Protein AF-A0A9D9K058-F1 (afdb_monomer_lite)

Secondary structure (DSSP, 8-state):
------S-HHHHHHTTHHHHHHHHHHHHHH-HHHHHHHHHHHHHHHHHHHTT--HHHHHHHHHHHHHHHHHHHHHHHHHHHHHHH-SS--HHHHHHHHHHHHHHHHHHHHHHHHHHHHHHHHHHHHHHHHHHTT-

Radius of gyration: 21.32 Å; chains: 1; bounding box: 76×46×47 Å

Foldseek 3Di:
DDDDPPPPPVNVVVVCVVVVVVLLVCLCPPPPQLVVLVVVLVVLVVLCVVLVFDPVLVVLSVVLSVQLNVLSSVLVVLLVVLCVVPVDDDPVSVVSNVVSVVSSVVSVVVNVVSSCVGPVVVVCVVCVVVVVVVD

Structure (mmCIF, N/CA/C/O backbone):
data_AF-A0A9D9K058-F1
#
_entry.id   AF-A0A9D9K058-F1
#
loop_
_atom_site.group_PDB
_atom_site.id
_atom_site.type_symbol
_atom_site.label_atom_id
_atom_site.label_alt_id
_atom_site.label_comp_id
_atom_site.label_asym_id
_atom_site.label_entity_id
_atom_site.label_seq_id
_atom_site.pdbx_PDB_ins_code
_atom_site.Cartn_x
_atom_site.Cartn_y
_atom_site.Cartn_z
_atom_site.occupancy
_atom_site.B_iso_or_equiv
_atom_site.auth_seq_id
_atom_site.auth_comp_id
_atom_site.auth_asym_id
_atom_site.auth_atom_id
_atom_site.pdbx_PDB_model_num
ATOM 1 N N . MET A 1 1 ? -45.510 -27.003 5.970 1.00 45.94 1 MET A N 1
ATOM 2 C CA . MET A 1 1 ? -45.085 -26.326 4.722 1.00 45.94 1 MET A CA 1
ATOM 3 C C . MET A 1 1 ? -43.560 -26.236 4.695 1.00 45.94 1 MET A C 1
ATOM 5 O O . MET A 1 1 ? -42.989 -25.502 5.490 1.00 45.94 1 MET A O 1
ATOM 9 N N . ARG A 1 2 ? -42.881 -27.039 3.862 1.00 49.72 2 ARG A N 1
ATOM 10 C CA . ARG A 1 2 ? -41.411 -27.042 3.740 1.00 49.72 2 ARG A CA 1
ATOM 11 C C . ARG A 1 2 ? -40.986 -25.900 2.809 1.00 49.72 2 ARG A C 1
ATOM 13 O O . ARG A 1 2 ? -41.190 -25.991 1.604 1.00 49.72 2 ARG A O 1
ATOM 20 N N . ARG A 1 3 ? -40.432 -24.813 3.361 1.00 54.16 3 ARG A N 1
ATOM 21 C CA . ARG A 1 3 ? -39.817 -23.740 2.563 1.00 54.16 3 ARG A CA 1
ATOM 22 C C . ARG A 1 3 ? -38.600 -24.306 1.830 1.00 54.16 3 ARG A C 1
ATOM 24 O O . ARG A 1 3 ? -37.670 -24.806 2.456 1.00 54.16 3 ARG A O 1
ATOM 31 N N . ASN A 1 4 ? -38.645 -24.234 0.506 1.00 45.56 4 ASN A N 1
ATOM 32 C CA . ASN A 1 4 ? -37.606 -24.670 -0.413 1.00 45.56 4 ASN A CA 1
ATOM 33 C C . ASN A 1 4 ? -36.287 -23.908 -0.140 1.00 45.56 4 ASN A C 1
ATOM 35 O O . ASN A 1 4 ? -36.167 -22.731 -0.468 1.00 45.56 4 ASN A O 1
ATOM 39 N N . GLN A 1 5 ? -35.315 -24.559 0.509 1.00 58.94 5 GLN A N 1
ATOM 40 C CA . GLN A 1 5 ? -34.004 -23.999 0.896 1.00 58.94 5 GLN A CA 1
ATOM 41 C C . GLN A 1 5 ? -32.938 -24.108 -0.220 1.00 58.94 5 GLN A C 1
ATOM 43 O O . GLN A 1 5 ? -31.758 -23.869 0.025 1.00 58.94 5 GLN A O 1
ATOM 48 N N . THR A 1 6 ? -33.322 -24.430 -1.459 1.00 53.16 6 THR A N 1
ATOM 49 C CA . THR A 1 6 ? -32.401 -24.630 -2.599 1.00 53.16 6 THR A CA 1
ATOM 50 C C . THR A 1 6 ? -32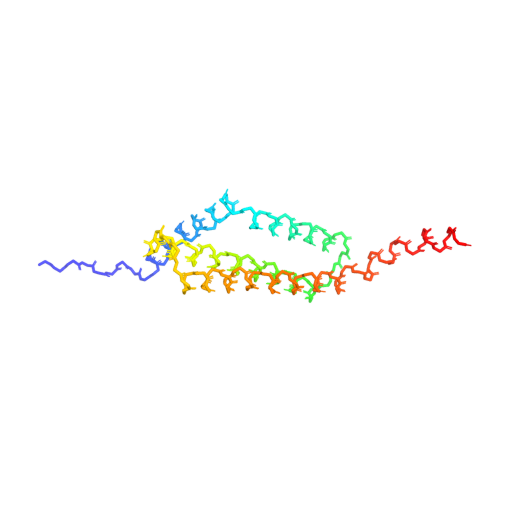.070 -23.348 -3.373 1.00 53.16 6 THR A C 1
ATOM 52 O O . THR A 1 6 ? -31.712 -23.400 -4.545 1.00 53.16 6 THR A O 1
ATOM 55 N N . VAL A 1 7 ? -32.114 -22.169 -2.740 1.00 57.91 7 VAL A N 1
ATOM 56 C CA . VAL A 1 7 ? -31.410 -21.002 -3.304 1.00 57.91 7 VAL A CA 1
ATOM 57 C C . VAL A 1 7 ? -29.919 -21.225 -3.057 1.00 57.91 7 VAL A C 1
ATOM 59 O O . VAL A 1 7 ? -29.398 -20.988 -1.961 1.00 57.91 7 VAL A O 1
ATOM 62 N N . GLY A 1 8 ? -29.294 -21.825 -4.072 1.00 53.44 8 GLY A N 1
ATOM 63 C CA . GLY A 1 8 ? -27.961 -22.405 -4.041 1.00 53.44 8 GLY A CA 1
ATOM 64 C C . GLY A 1 8 ? -26.894 -21.432 -3.557 1.00 53.44 8 GLY A C 1
ATOM 65 O O . GLY A 1 8 ? -26.981 -20.222 -3.751 1.00 53.44 8 GLY A O 1
ATOM 66 N N . TRP A 1 9 ? -25.866 -21.984 -2.925 1.00 60.00 9 TRP A N 1
ATOM 67 C CA . TRP A 1 9 ? -24.699 -21.310 -2.350 1.00 60.00 9 TRP A CA 1
ATOM 68 C C . TRP A 1 9 ? -24.104 -20.185 -3.220 1.00 60.00 9 TRP A C 1
ATOM 70 O O . TRP A 1 9 ? -23.644 -19.172 -2.693 1.00 60.00 9 TRP A O 1
ATOM 80 N N . VAL A 1 10 ? -24.212 -20.311 -4.545 1.00 62.47 10 VAL A N 1
ATOM 81 C CA . VAL A 1 10 ? -23.835 -19.296 -5.542 1.00 62.47 10 VAL A CA 1
ATOM 82 C C . VAL A 1 10 ? -24.602 -17.978 -5.354 1.00 62.47 10 VAL A C 1
ATOM 84 O O . VAL A 1 10 ? -24.001 -16.910 -5.322 1.00 62.47 10 VAL A O 1
ATOM 87 N N . HIS A 1 11 ? -25.917 -18.031 -5.134 1.00 59.12 11 HIS A N 1
ATOM 88 C CA . HIS A 1 11 ? -26.773 -16.848 -4.991 1.00 59.12 11 HIS A CA 1
ATOM 89 C C . HIS A 1 11 ? -26.496 -16.069 -3.690 1.00 59.12 11 HIS A C 1
ATOM 91 O O . HIS A 1 11 ? -26.687 -14.855 -3.636 1.00 59.12 11 HIS A O 1
ATOM 97 N N . ARG A 1 12 ? -26.007 -16.750 -2.640 1.00 60.81 12 ARG A N 1
ATOM 98 C CA . ARG A 1 12 ? -25.559 -16.112 -1.386 1.00 60.81 12 ARG A CA 1
ATOM 99 C C . ARG A 1 12 ? -24.168 -15.488 -1.512 1.00 60.81 12 ARG A C 1
ATOM 101 O O . ARG A 1 12 ? -23.969 -14.398 -0.990 1.00 60.81 12 ARG A O 1
ATOM 108 N N . ARG A 1 13 ? -23.234 -16.121 -2.235 1.00 62.38 13 ARG A N 1
ATOM 109 C CA . ARG A 1 13 ? -21.897 -15.553 -2.500 1.00 62.38 13 ARG A CA 1
ATOM 110 C C . ARG A 1 13 ? -21.940 -14.355 -3.441 1.00 62.38 13 ARG A C 1
ATOM 112 O O . ARG A 1 13 ? -21.244 -13.380 -3.204 1.00 62.38 13 ARG A O 1
ATOM 119 N N . LEU A 1 14 ? -22.809 -14.360 -4.450 1.00 68.00 14 LEU A N 1
ATOM 120 C CA . LEU A 1 14 ? -22.976 -13.194 -5.324 1.00 68.00 14 LEU A CA 1
ATOM 121 C C . LEU A 1 14 ? -23.541 -11.972 -4.577 1.00 68.00 14 LEU A C 1
ATOM 123 O O . LEU A 1 14 ? -23.201 -10.840 -4.905 1.00 68.00 14 LEU A O 1
ATOM 127 N N . ARG A 1 15 ? -24.319 -12.185 -3.505 1.00 67.69 15 ARG A N 1
ATOM 128 C CA . ARG A 1 15 ? -24.810 -11.103 -2.636 1.00 67.69 15 ARG A CA 1
ATOM 129 C C . ARG A 1 15 ? -23.755 -10.510 -1.700 1.00 67.69 15 ARG A C 1
ATOM 131 O O . ARG A 1 15 ? -24.016 -9.443 -1.160 1.00 67.69 15 ARG A O 1
ATOM 138 N N . SER A 1 16 ? -22.587 -11.136 -1.505 1.00 71.75 16 SER A N 1
ATOM 139 C CA . SER A 1 16 ? -21.527 -10.550 -0.666 1.00 71.75 16 SER A CA 1
ATOM 140 C C . SER A 1 16 ? -20.650 -9.531 -1.397 1.00 71.75 16 SER A C 1
ATOM 142 O O . SER A 1 16 ? -20.056 -8.672 -0.752 1.00 71.75 16 SER A O 1
ATOM 144 N N . PHE A 1 17 ? -20.599 -9.579 -2.732 1.00 80.38 17 PHE A N 1
ATOM 145 C CA . PHE A 1 17 ? -19.793 -8.651 -3.533 1.00 80.38 17 PHE A CA 1
ATOM 146 C C . PHE A 1 17 ? -20.202 -7.181 -3.366 1.00 80.38 17 PHE A C 1
ATOM 148 O O . PHE A 1 17 ? -19.312 -6.366 -3.135 1.00 80.38 17 PHE A O 1
ATOM 155 N N . PRO A 1 18 ? -21.499 -6.810 -3.393 1.00 83.69 18 PRO A N 1
ATOM 156 C CA . PRO A 1 18 ? -21.906 -5.430 -3.136 1.00 83.69 18 PRO A CA 1
ATOM 157 C C . PRO A 1 18 ? -21.422 -4.897 -1.781 1.00 83.69 18 PRO A C 1
ATOM 159 O O . PRO A 1 18 ? -20.989 -3.752 -1.702 1.00 83.69 18 PRO A O 1
ATOM 162 N N . PHE A 1 19 ? -21.431 -5.728 -0.731 1.00 83.19 19 PHE A N 1
ATOM 163 C CA . PHE A 1 19 ? -20.924 -5.333 0.588 1.00 83.19 19 PHE A CA 1
ATOM 164 C C . PHE A 1 19 ? -19.403 -5.146 0.585 1.00 83.19 19 PHE A C 1
ATOM 166 O O . PHE A 1 19 ? -18.911 -4.168 1.140 1.00 83.19 19 PHE A O 1
ATOM 173 N N . ALA A 1 20 ? -18.659 -6.031 -0.084 1.00 83.69 20 ALA A N 1
ATOM 174 C CA . ALA A 1 20 ? -17.211 -5.885 -0.233 1.00 83.69 20 ALA A CA 1
ATOM 175 C C . ALA A 1 20 ? -16.841 -4.604 -1.004 1.00 83.69 20 ALA A C 1
ATOM 177 O O . ALA A 1 20 ? -15.981 -3.845 -0.562 1.00 83.69 20 ALA A O 1
ATOM 178 N N . PHE A 1 21 ? -17.536 -4.306 -2.109 1.00 87.12 21 PHE A N 1
ATOM 179 C CA . PHE A 1 21 ? -17.327 -3.068 -2.865 1.00 87.12 21 PHE A CA 1
ATOM 180 C C . PHE A 1 21 ? -17.713 -1.819 -2.071 1.00 87.12 21 PHE A C 1
ATOM 182 O O . PHE A 1 21 ? -17.019 -0.809 -2.160 1.00 87.12 21 PHE A O 1
ATOM 189 N N . ALA A 1 22 ? -18.779 -1.879 -1.269 1.00 89.81 22 ALA A N 1
ATOM 190 C CA . ALA A 1 22 ? -19.126 -0.794 -0.358 1.00 89.81 22 ALA A CA 1
ATOM 191 C C . ALA A 1 22 ? -18.023 -0.560 0.689 1.00 89.81 22 ALA A C 1
ATOM 193 O O . ALA A 1 22 ? -17.689 0.591 0.955 1.00 89.81 22 ALA A O 1
ATOM 194 N N . GLY A 1 23 ? -17.414 -1.626 1.223 1.00 89.44 23 GLY A N 1
ATOM 195 C CA . GLY A 1 23 ? -16.274 -1.543 2.142 1.00 89.44 23 GLY A CA 1
ATOM 196 C C . GLY A 1 23 ? -15.042 -0.891 1.509 1.00 89.44 23 GLY A C 1
ATOM 197 O O . GLY A 1 23 ? -14.481 0.038 2.082 1.00 89.44 23 GLY A O 1
ATOM 198 N N . ILE A 1 24 ? -14.674 -1.296 0.288 1.00 90.56 24 ILE A N 1
ATOM 199 C CA . ILE A 1 24 ? -13.589 -0.650 -0.474 1.00 90.56 24 ILE A CA 1
ATOM 200 C C . ILE A 1 24 ? -13.931 0.823 -0.742 1.00 90.56 24 ILE A C 1
ATOM 202 O O . ILE A 1 24 ? -13.103 1.706 -0.546 1.00 90.56 24 ILE A O 1
ATOM 206 N N . GLY A 1 25 ? -15.168 1.109 -1.151 1.00 89.62 25 GLY A N 1
ATOM 207 C CA . GLY A 1 25 ? -15.628 2.474 -1.390 1.00 89.62 25 GLY A CA 1
ATOM 208 C C . GLY A 1 25 ? -15.610 3.345 -0.132 1.00 89.62 25 GLY A C 1
ATOM 209 O O . GLY A 1 25 ? -15.323 4.533 -0.233 1.00 89.62 25 GLY A O 1
ATOM 210 N N . HIS A 1 26 ? -15.896 2.773 1.041 1.00 91.75 26 HIS A N 1
ATOM 211 C CA . HIS A 1 26 ? -15.748 3.455 2.323 1.00 91.75 26 HIS A CA 1
ATOM 212 C C . HIS A 1 26 ? -14.276 3.780 2.581 1.00 91.75 26 HIS A C 1
ATOM 214 O O . HIS A 1 26 ? -13.952 4.955 2.712 1.00 91.75 26 HIS A O 1
ATOM 220 N N . LEU A 1 27 ? -13.398 2.771 2.533 1.00 92.19 27 LEU A N 1
ATOM 221 C CA . LEU A 1 27 ? -11.953 2.913 2.738 1.00 92.19 27 LEU A CA 1
ATOM 222 C C . LEU A 1 27 ? -11.364 4.056 1.898 1.00 92.19 27 LEU A C 1
ATOM 224 O O . LEU A 1 27 ? -10.732 4.963 2.426 1.00 92.19 27 LEU A O 1
ATOM 228 N N . LEU A 1 28 ? -11.647 4.062 0.593 1.00 91.50 28 LEU A N 1
ATOM 229 C CA . LEU A 1 28 ? -11.100 5.051 -0.341 1.00 91.50 28 LEU A CA 1
ATOM 230 C C . LEU A 1 28 ? -11.671 6.466 -0.165 1.00 91.50 28 LEU A C 1
ATOM 232 O O . LEU A 1 28 ? -11.056 7.435 -0.607 1.00 91.50 28 LEU A O 1
ATOM 236 N N . ARG A 1 29 ? -12.853 6.616 0.437 1.00 92.31 29 ARG A N 1
ATOM 237 C CA . ARG A 1 29 ? -13.494 7.928 0.630 1.00 92.31 29 ARG A CA 1
ATOM 238 C C . ARG A 1 29 ? -13.188 8.544 1.986 1.00 92.31 29 ARG A C 1
ATOM 240 O O . ARG A 1 29 ? -13.170 9.766 2.077 1.00 92.31 29 ARG A O 1
ATOM 247 N N . THR A 1 30 ? -12.999 7.725 3.017 1.00 89.88 30 THR A N 1
ATOM 248 C CA . THR A 1 30 ? -12.862 8.201 4.399 1.00 89.88 30 THR A CA 1
ATOM 249 C C . THR A 1 30 ? -11.424 8.212 4.893 1.00 89.88 30 THR A C 1
ATOM 251 O O . THR A 1 30 ? -11.101 9.044 5.735 1.00 89.88 30 THR A O 1
ATOM 254 N N . GLN A 1 31 ? -10.553 7.352 4.356 1.00 94.06 31 GLN A N 1
ATOM 255 C CA . GLN A 1 31 ? -9.185 7.208 4.847 1.00 94.06 31 GLN A CA 1
ATOM 256 C C . GLN A 1 31 ? -8.182 7.911 3.934 1.00 94.06 31 GLN A C 1
ATOM 258 O O . GLN A 1 31 ? -7.959 7.513 2.789 1.00 94.06 31 GLN A O 1
ATOM 263 N N . GLY A 1 32 ? -7.550 8.964 4.458 1.00 92.94 32 GLY A N 1
ATOM 264 C CA . GLY A 1 32 ? -6.545 9.741 3.727 1.00 92.94 32 GLY A CA 1
ATOM 265 C C . GLY A 1 32 ? -5.307 8.916 3.361 1.00 92.94 32 GLY A C 1
ATOM 266 O O . GLY A 1 32 ? -4.800 9.026 2.245 1.00 92.94 32 GLY A O 1
ATOM 267 N N . ASN A 1 33 ? -4.864 8.024 4.251 1.00 92.50 33 ASN A N 1
ATOM 268 C CA . ASN A 1 33 ? -3.742 7.123 3.978 1.00 92.50 33 ASN A CA 1
ATOM 269 C C . ASN A 1 33 ? -4.062 6.175 2.811 1.00 92.50 33 ASN A C 1
ATOM 271 O O . ASN A 1 33 ? -3.262 6.063 1.882 1.00 92.50 33 ASN A O 1
ATOM 275 N N . ALA A 1 34 ? -5.263 5.584 2.773 1.00 93.69 34 ALA A N 1
ATOM 276 C CA . ALA A 1 34 ? -5.720 4.787 1.632 1.00 93.69 34 ALA A CA 1
ATOM 277 C C . ALA A 1 34 ? -5.690 5.568 0.305 1.00 93.69 34 ALA A C 1
ATOM 279 O O . ALA A 1 34 ? -5.247 5.037 -0.715 1.00 93.69 34 ALA A O 1
ATOM 280 N N . GLN A 1 35 ? -6.112 6.837 0.308 1.00 96.50 35 GLN A N 1
ATOM 281 C CA . GLN A 1 35 ? -6.061 7.701 -0.879 1.00 96.50 35 GLN A CA 1
ATOM 282 C C . GLN A 1 35 ? -4.623 7.938 -1.353 1.00 96.50 35 GLN A C 1
ATOM 284 O O . GLN A 1 35 ? -4.345 7.825 -2.548 1.00 96.50 35 GLN A O 1
ATOM 289 N N . ILE A 1 36 ? -3.698 8.207 -0.425 1.00 96.38 36 ILE A N 1
ATOM 290 C CA . ILE A 1 36 ? -2.269 8.362 -0.727 1.00 96.38 36 ILE A CA 1
ATOM 291 C C . ILE A 1 36 ? -1.701 7.061 -1.303 1.00 96.38 36 ILE A C 1
ATOM 293 O O . ILE A 1 36 ? -1.028 7.091 -2.332 1.00 96.38 36 ILE A O 1
ATOM 297 N N . HIS A 1 37 ? -2.000 5.912 -0.695 1.00 95.75 37 HIS A N 1
ATOM 298 C CA . HIS A 1 37 ? -1.532 4.613 -1.176 1.00 95.75 37 HIS A CA 1
ATOM 299 C C . HIS A 1 37 ? -2.038 4.295 -2.588 1.00 95.75 37 HIS A C 1
ATOM 301 O O . HIS A 1 37 ? -1.256 3.838 -3.423 1.00 95.75 37 HIS A O 1
ATOM 307 N N . VAL A 1 38 ? -3.303 4.597 -2.900 1.00 96.69 38 VAL A N 1
ATOM 308 C CA . VAL A 1 38 ? -3.836 4.463 -4.266 1.00 96.69 38 VAL A CA 1
ATOM 309 C C . VAL A 1 38 ? -3.163 5.431 -5.235 1.00 96.69 38 VAL A C 1
ATOM 311 O O . VAL A 1 38 ? -2.823 5.026 -6.348 1.00 96.69 38 VAL A O 1
ATOM 314 N N . ALA A 1 39 ? -2.940 6.686 -4.841 1.00 97.50 39 ALA A N 1
ATOM 315 C CA . ALA A 1 39 ? -2.282 7.671 -5.694 1.00 97.50 39 ALA A CA 1
ATOM 316 C C . ALA A 1 39 ? -0.844 7.244 -6.036 1.00 97.50 39 ALA A C 1
ATOM 318 O O . ALA A 1 39 ? -0.483 7.169 -7.210 1.00 97.50 39 ALA A O 1
ATOM 319 N N . VAL A 1 40 ? -0.049 6.873 -5.029 1.00 96.88 40 VAL A N 1
ATOM 320 C CA . VAL A 1 40 ? 1.332 6.396 -5.212 1.00 96.88 40 VAL A CA 1
ATOM 321 C C . VAL A 1 40 ? 1.367 5.088 -6.005 1.00 96.88 40 VAL A C 1
ATOM 323 O O . VAL A 1 40 ? 2.172 4.954 -6.925 1.00 96.88 40 VAL A O 1
ATOM 326 N N . GLY A 1 41 ? 0.467 4.142 -5.717 1.00 97.38 41 GLY A N 1
ATOM 327 C CA . GLY A 1 41 ? 0.342 2.903 -6.487 1.00 97.38 41 GLY A CA 1
ATOM 328 C C . GLY A 1 41 ? -0.000 3.156 -7.958 1.00 97.38 41 GLY A C 1
ATOM 329 O O . GLY A 1 41 ? 0.571 2.524 -8.843 1.00 97.38 41 GLY A O 1
ATOM 330 N N . SER A 1 42 ? -0.865 4.133 -8.237 1.00 97.94 42 SER A N 1
ATOM 331 C CA . SER A 1 42 ? -1.211 4.537 -9.607 1.00 97.94 42 SER A CA 1
ATOM 332 C C . SER A 1 42 ? -0.009 5.133 -10.339 1.00 97.94 42 SER A C 1
ATOM 334 O O . SER A 1 42 ? 0.239 4.783 -11.492 1.00 97.94 42 SER A O 1
ATOM 336 N N . VAL A 1 43 ? 0.785 5.972 -9.664 1.00 97.88 43 VAL A N 1
ATOM 337 C CA . VAL A 1 43 ? 2.049 6.490 -10.211 1.00 97.88 43 VAL A CA 1
ATOM 338 C C . VAL A 1 43 ? 3.016 5.345 -10.521 1.00 97.88 43 VAL A C 1
ATOM 340 O O . VAL A 1 43 ? 3.574 5.308 -11.615 1.00 97.88 43 VAL A O 1
ATOM 343 N N . ALA A 1 44 ? 3.172 4.373 -9.617 1.00 97.75 44 ALA A N 1
ATOM 344 C CA . ALA A 1 44 ? 4.021 3.204 -9.849 1.00 97.75 44 ALA A CA 1
ATOM 345 C C . ALA A 1 44 ? 3.558 2.379 -11.063 1.00 97.75 44 ALA A C 1
ATOM 347 O O . ALA A 1 44 ? 4.384 1.958 -11.867 1.00 97.75 44 ALA A O 1
ATOM 348 N N . ILE A 1 45 ? 2.249 2.196 -11.253 1.00 98.25 45 ILE A N 1
ATOM 349 C CA . ILE A 1 45 ? 1.697 1.515 -12.435 1.00 98.25 45 ILE A CA 1
ATOM 350 C C . ILE A 1 45 ? 2.016 2.296 -13.717 1.00 98.25 45 ILE A C 1
ATOM 352 O O . ILE A 1 45 ? 2.466 1.705 -14.697 1.00 98.25 45 ILE A O 1
ATOM 356 N N . ILE A 1 46 ? 1.828 3.620 -13.719 1.00 98.12 46 ILE A N 1
ATOM 357 C CA . ILE A 1 46 ? 2.150 4.468 -14.878 1.00 98.12 46 ILE A CA 1
ATOM 358 C C . ILE A 1 46 ? 3.637 4.352 -15.225 1.00 98.12 46 ILE A C 1
ATOM 360 O O . ILE A 1 46 ? 3.976 4.104 -16.381 1.00 98.12 46 ILE A O 1
ATOM 364 N N . LEU A 1 47 ? 4.523 4.458 -14.231 1.00 97.12 47 LEU A N 1
ATOM 365 C CA . LEU A 1 47 ? 5.961 4.260 -14.424 1.00 97.12 47 LEU A CA 1
ATOM 366 C C . LEU A 1 47 ? 6.265 2.853 -14.950 1.00 97.12 47 LEU A C 1
ATOM 368 O O . LEU A 1 47 ? 7.102 2.710 -15.835 1.00 97.12 47 LEU A O 1
ATOM 372 N N . GLY A 1 48 ? 5.550 1.832 -14.472 1.00 97.31 48 GLY A N 1
ATOM 373 C CA . GLY A 1 48 ? 5.653 0.457 -14.957 1.00 97.31 48 GLY A CA 1
ATOM 374 C C . GLY A 1 48 ? 5.434 0.335 -16.468 1.00 97.31 48 GLY A C 1
ATOM 375 O O . GLY A 1 48 ? 6.197 -0.337 -17.164 1.00 97.31 48 GLY A O 1
ATOM 376 N N . PHE A 1 49 ? 4.430 1.038 -16.994 1.00 97.75 49 PHE A N 1
ATOM 377 C CA . PHE A 1 49 ? 4.180 1.093 -18.434 1.00 97.75 49 PHE A CA 1
ATOM 378 C C . PHE A 1 49 ? 5.231 1.920 -19.181 1.00 97.75 49 PHE A C 1
ATOM 380 O O . PHE A 1 49 ? 5.738 1.460 -20.202 1.00 97.75 49 PHE A O 1
ATOM 387 N N . LEU A 1 50 ? 5.592 3.105 -18.673 1.00 96.75 50 LEU A N 1
ATOM 388 C CA . LEU A 1 50 ? 6.578 3.990 -19.315 1.00 96.75 50 LEU A CA 1
ATOM 389 C C . LEU A 1 50 ? 7.954 3.331 -19.458 1.00 96.75 50 LEU A C 1
ATOM 391 O O . LEU A 1 50 ? 8.649 3.541 -20.448 1.00 96.75 50 LEU A O 1
ATOM 395 N N . PHE A 1 51 ? 8.330 2.521 -18.475 1.00 96.44 51 PHE A N 1
ATOM 396 C CA . PHE A 1 51 ? 9.608 1.827 -18.427 1.00 96.44 51 PHE A CA 1
ATOM 397 C C . PHE A 1 51 ? 9.593 0.413 -19.008 1.00 96.44 51 PHE A C 1
ATOM 399 O O . PHE A 1 51 ? 10.634 -0.245 -19.002 1.00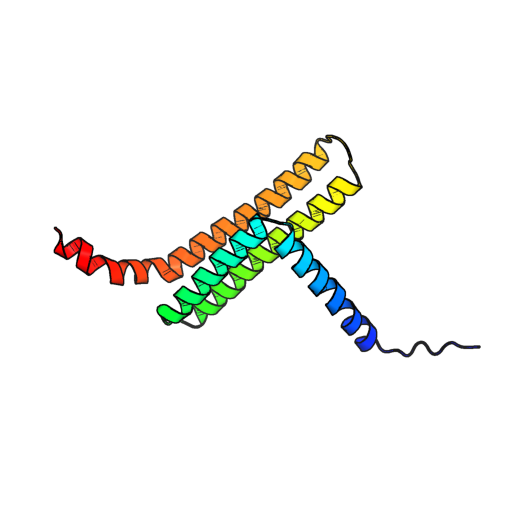 96.44 51 PHE A O 1
ATOM 406 N N . ASN A 1 52 ? 8.437 -0.042 -19.498 1.00 96.25 52 ASN A N 1
ATOM 407 C CA . ASN A 1 52 ? 8.229 -1.375 -20.056 1.00 96.25 52 ASN A CA 1
ATOM 408 C C . ASN A 1 52 ? 8.815 -2.486 -19.166 1.00 96.25 52 ASN A C 1
ATOM 410 O O . ASN A 1 52 ? 9.674 -3.264 -19.586 1.00 96.25 52 ASN A O 1
ATOM 414 N N . ILE A 1 53 ? 8.388 -2.497 -17.901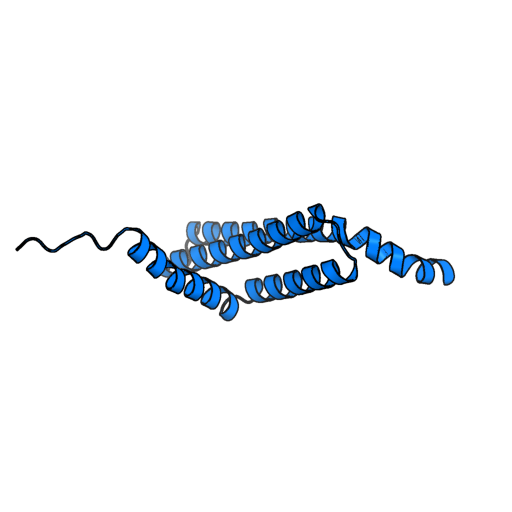 1.00 96.94 53 ILE A N 1
ATOM 415 C CA . ILE A 1 53 ? 8.928 -3.408 -16.889 1.00 96.94 53 ILE A CA 1
ATOM 416 C C . ILE A 1 53 ? 8.557 -4.869 -17.183 1.00 96.94 53 ILE A C 1
ATOM 418 O O . ILE A 1 53 ? 7.540 -5.167 -17.816 1.00 96.94 53 ILE A O 1
ATOM 422 N N . GLU A 1 54 ? 9.382 -5.798 -16.716 1.00 97.12 54 GLU A N 1
ATOM 423 C CA . GLU A 1 54 ? 9.213 -7.224 -16.950 1.00 97.12 54 GLU A CA 1
ATOM 424 C C . GLU A 1 54 ? 8.028 -7.806 -16.170 1.00 97.12 54 GLU A C 1
ATOM 426 O O . GLU A 1 54 ? 7.538 -7.261 -15.178 1.00 97.12 54 GLU A O 1
ATOM 431 N N . ARG A 1 55 ? 7.576 -8.993 -16.589 1.00 97.81 55 ARG A N 1
ATOM 432 C CA . ARG A 1 55 ? 6.432 -9.684 -15.971 1.00 97.81 55 ARG A CA 1
ATOM 433 C C . ARG A 1 55 ? 6.626 -9.922 -14.470 1.00 97.81 55 ARG A C 1
ATOM 435 O O . ARG A 1 55 ? 5.670 -9.783 -13.713 1.00 97.81 55 ARG A O 1
ATOM 442 N N . GLY A 1 56 ? 7.841 -10.270 -14.039 1.00 98.19 56 GLY A N 1
ATOM 443 C CA . GLY A 1 56 ? 8.149 -10.482 -12.620 1.00 98.19 56 GLY A CA 1
ATOM 444 C C . GLY A 1 56 ? 7.998 -9.207 -11.787 1.00 98.19 56 GLY A C 1
ATOM 445 O O . GLY A 1 56 ? 7.478 -9.250 -10.675 1.00 98.19 56 GLY A O 1
ATOM 446 N N . GLU A 1 57 ? 8.367 -8.060 -12.353 1.00 97.81 57 GLU A N 1
ATOM 447 C CA . GLU A 1 57 ? 8.257 -6.756 -11.697 1.00 97.81 57 GLU A CA 1
ATOM 448 C C . GLU A 1 57 ? 6.799 -6.298 -11.616 1.00 97.81 57 GLU A C 1
ATOM 450 O O . GLU A 1 57 ? 6.371 -5.787 -10.584 1.00 97.81 57 GLU A O 1
ATOM 455 N N . TRP A 1 58 ? 5.997 -6.569 -12.653 1.00 98.31 58 TRP A N 1
ATOM 456 C CA . TRP A 1 58 ? 4.548 -6.362 -12.604 1.00 98.31 58 TRP A CA 1
ATOM 457 C C . TRP A 1 58 ? 3.874 -7.176 -11.501 1.00 98.31 58 TRP A C 1
ATOM 459 O O . TRP A 1 58 ? 3.032 -6.642 -10.777 1.00 98.31 58 TRP A O 1
ATOM 469 N N . LEU A 1 59 ? 4.249 -8.450 -11.345 1.00 98.38 59 LEU A N 1
ATOM 470 C CA . LEU A 1 59 ? 3.736 -9.290 -10.261 1.00 98.38 59 LEU A CA 1
ATOM 471 C C . LEU A 1 59 ? 4.123 -8.720 -8.892 1.00 98.38 59 LEU A C 1
ATOM 473 O O . LEU A 1 59 ? 3.271 -8.641 -8.007 1.00 98.38 59 LEU A O 1
ATOM 477 N N . ALA A 1 60 ? 5.371 -8.271 -8.733 1.00 98.12 60 ALA A N 1
ATOM 478 C CA . ALA A 1 60 ? 5.831 -7.635 -7.504 1.00 98.12 60 ALA A CA 1
ATOM 479 C C . ALA A 1 60 ? 5.049 -6.345 -7.206 1.00 98.12 60 ALA A C 1
ATOM 481 O O . ALA A 1 60 ? 4.526 -6.199 -6.103 1.00 98.12 60 ALA A O 1
ATOM 482 N N . LEU A 1 61 ? 4.881 -5.439 -8.176 1.00 98.12 61 LEU A N 1
ATOM 483 C CA . LEU A 1 61 ? 4.100 -4.211 -7.982 1.00 98.12 61 LEU A CA 1
ATOM 484 C C . LEU A 1 61 ? 2.643 -4.511 -7.624 1.00 98.12 61 LEU A C 1
ATOM 486 O O . LEU A 1 61 ? 2.130 -3.958 -6.652 1.00 98.12 61 LEU A O 1
ATOM 490 N N . ALA A 1 62 ? 1.990 -5.414 -8.358 1.00 98.25 62 ALA A N 1
ATOM 491 C CA . ALA A 1 62 ? 0.598 -5.776 -8.109 1.00 98.25 62 ALA A CA 1
ATOM 492 C C . ALA A 1 62 ? 0.401 -6.354 -6.699 1.00 98.25 62 ALA A C 1
ATOM 494 O O . ALA A 1 62 ? -0.513 -5.937 -5.982 1.00 98.25 62 ALA A O 1
ATOM 495 N N . LEU A 1 63 ? 1.278 -7.272 -6.276 1.00 98.38 63 LEU A N 1
ATOM 496 C CA . LEU A 1 63 ? 1.249 -7.843 -4.929 1.00 98.38 63 LEU A CA 1
ATOM 497 C C . LEU A 1 63 ? 1.487 -6.778 -3.863 1.00 98.38 63 LEU A C 1
ATOM 499 O O . LEU A 1 63 ? 0.737 -6.713 -2.893 1.00 98.38 63 LEU A O 1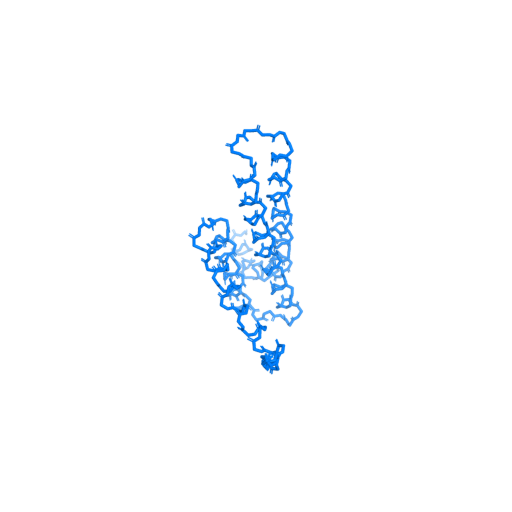
ATOM 503 N N . THR A 1 64 ? 2.492 -5.924 -4.043 1.00 98.06 64 THR A N 1
ATOM 504 C CA . THR A 1 64 ? 2.875 -4.979 -2.991 1.00 98.06 64 THR A CA 1
ATOM 505 C C . THR A 1 64 ? 1.845 -3.859 -2.831 1.00 98.06 64 THR A C 1
ATOM 507 O O . THR A 1 64 ? 1.477 -3.538 -1.705 1.00 98.06 64 THR A O 1
ATOM 510 N N . ILE A 1 65 ? 1.279 -3.343 -3.931 1.00 98.06 65 ILE A N 1
ATOM 511 C CA . ILE A 1 65 ? 0.159 -2.384 -3.887 1.00 98.06 65 ILE A CA 1
ATOM 512 C C . ILE A 1 65 ? -1.059 -3.013 -3.198 1.00 98.06 65 ILE A C 1
ATOM 514 O O . ILE A 1 65 ? -1.674 -2.394 -2.329 1.00 98.06 65 ILE A O 1
ATOM 518 N N . THR A 1 66 ? -1.389 -4.261 -3.546 1.00 97.75 66 THR A N 1
ATOM 519 C CA . THR A 1 66 ? -2.530 -4.969 -2.948 1.00 97.75 66 THR A CA 1
ATOM 520 C C . THR A 1 66 ? -2.325 -5.199 -1.452 1.00 97.75 66 THR A C 1
ATOM 522 O O . THR A 1 66 ? -3.260 -5.004 -0.680 1.00 97.75 66 THR A O 1
ATOM 525 N N . LEU A 1 67 ? -1.116 -5.575 -1.022 1.00 98.06 67 LEU A N 1
ATOM 526 C CA . LEU A 1 67 ? -0.794 -5.793 0.390 1.00 98.06 67 LEU A CA 1
ATOM 527 C C . LEU A 1 67 ? -0.913 -4.514 1.219 1.00 98.06 67 LEU A C 1
ATOM 529 O O . LEU A 1 67 ? -1.478 -4.568 2.307 1.00 98.06 67 LEU A O 1
ATOM 533 N N . VAL A 1 68 ? -0.444 -3.376 0.702 1.00 98.06 68 VAL A N 1
ATOM 534 C CA . VAL A 1 68 ? -0.579 -2.082 1.389 1.00 98.06 68 VAL A CA 1
ATOM 535 C C . VAL A 1 68 ? -2.050 -1.709 1.570 1.00 98.06 68 VAL A C 1
ATOM 537 O O . VAL A 1 68 ? -2.473 -1.384 2.675 1.00 98.06 68 VAL A O 1
ATOM 540 N N . LEU A 1 69 ? -2.862 -1.822 0.514 1.00 97.31 69 LEU A N 1
ATOM 541 C CA . LEU A 1 69 ? -4.295 -1.518 0.596 1.00 97.31 69 LEU A CA 1
ATOM 542 C C . LEU A 1 69 ? -5.057 -2.511 1.484 1.00 97.31 69 LEU A C 1
ATOM 544 O O . LEU A 1 69 ? -6.008 -2.127 2.162 1.00 97.31 69 LEU A O 1
ATOM 548 N N . ALA A 1 70 ? -4.643 -3.779 1.503 1.00 97.06 70 ALA A N 1
ATOM 549 C CA . ALA A 1 70 ? -5.209 -4.781 2.396 1.00 97.06 70 ALA A CA 1
ATOM 550 C C . ALA A 1 70 ? -4.875 -4.479 3.864 1.00 97.06 70 ALA A C 1
ATOM 552 O O . ALA A 1 70 ? -5.769 -4.540 4.706 1.00 97.06 70 ALA A O 1
ATOM 553 N N . ALA A 1 71 ? -3.623 -4.121 4.169 1.00 97.62 71 ALA A N 1
ATOM 554 C CA . ALA A 1 71 ? -3.211 -3.719 5.511 1.00 97.62 71 ALA A CA 1
ATOM 555 C C . ALA A 1 71 ? -3.966 -2.468 5.976 1.00 97.62 71 ALA A C 1
ATOM 557 O O . ALA A 1 71 ? -4.476 -2.450 7.092 1.00 97.62 71 ALA A O 1
ATOM 558 N N . GLU A 1 72 ? -4.116 -1.473 5.103 1.00 97.62 72 GLU A N 1
ATOM 559 C CA . GLU A 1 72 ? -4.896 -0.260 5.365 1.00 97.62 72 GLU A CA 1
ATOM 560 C C . GLU A 1 72 ? -6.374 -0.587 5.636 1.00 97.62 72 GLU A C 1
ATOM 562 O O . GLU A 1 72 ? -6.954 -0.121 6.614 1.00 97.62 72 GLU A O 1
ATOM 567 N N . GLY A 1 73 ? -6.976 -1.475 4.837 1.00 96.88 73 GLY A N 1
ATOM 568 C CA . GLY A 1 73 ? -8.343 -1.949 5.064 1.00 96.88 73 GLY A CA 1
ATOM 569 C C . GLY A 1 73 ? -8.522 -2.676 6.400 1.00 96.88 73 GLY A C 1
ATOM 570 O O . GLY A 1 73 ? -9.525 -2.471 7.086 1.00 96.88 73 GLY A O 1
ATOM 571 N N . VAL A 1 74 ? -7.547 -3.501 6.797 1.00 97.00 74 VAL A N 1
ATOM 572 C CA . VAL A 1 74 ? -7.536 -4.148 8.118 1.00 97.00 74 VAL A CA 1
ATOM 573 C C . VAL A 1 74 ? -7.360 -3.112 9.227 1.00 97.00 74 VAL A C 1
ATOM 575 O O . VAL A 1 74 ? -8.069 -3.202 10.227 1.00 97.00 74 VAL A O 1
ATOM 578 N N . ASN A 1 75 ? -6.492 -2.111 9.048 1.00 97.50 75 ASN A N 1
ATOM 579 C CA . ASN A 1 75 ? -6.312 -1.027 10.012 1.00 97.50 75 ASN A CA 1
ATOM 580 C C . ASN A 1 75 ? -7.631 -0.299 10.285 1.00 97.50 75 ASN A C 1
ATOM 582 O O . ASN A 1 75 ? -8.069 -0.230 11.431 1.00 97.50 75 ASN A O 1
ATOM 586 N N . THR A 1 76 ? -8.334 0.122 9.235 1.00 96.44 76 THR A N 1
ATOM 587 C CA . THR A 1 76 ? -9.642 0.777 9.365 1.00 96.44 76 THR A CA 1
ATOM 588 C C . THR A 1 76 ? -10.690 -0.119 10.024 1.00 96.44 76 THR A C 1
ATOM 590 O O . THR A 1 76 ? -11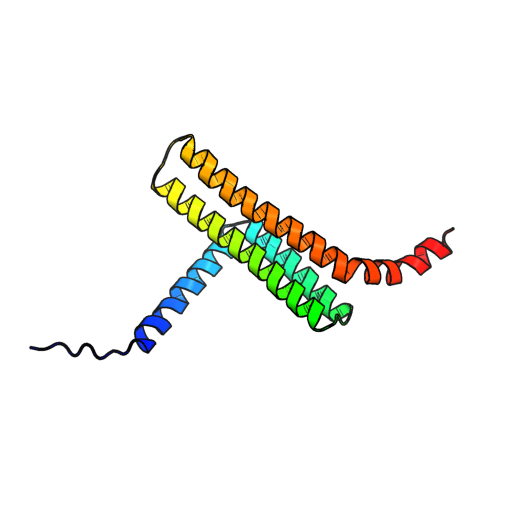.500 0.352 10.820 1.00 96.44 76 THR A O 1
ATOM 593 N N . ALA A 1 77 ? -10.693 -1.420 9.720 1.00 96.12 77 ALA A N 1
ATOM 594 C CA . ALA A 1 77 ? -11.610 -2.359 10.360 1.00 96.12 77 ALA A CA 1
ATOM 595 C C . ALA A 1 77 ? -11.327 -2.501 11.866 1.00 96.12 77 ALA A C 1
ATOM 597 O O . ALA A 1 77 ? -12.264 -2.521 12.665 1.00 96.12 77 ALA A O 1
ATOM 598 N N . VAL A 1 78 ? -10.051 -2.573 12.260 1.00 96.62 78 VAL A N 1
ATOM 599 C CA . VAL A 1 78 ? -9.637 -2.615 13.670 1.00 96.62 78 VAL A CA 1
ATOM 600 C C . VAL A 1 78 ? -10.013 -1.317 14.377 1.00 96.62 78 VAL A C 1
ATOM 602 O O . VAL A 1 78 ? -10.618 -1.377 15.444 1.00 96.62 78 VAL A O 1
ATOM 605 N N . GLU A 1 79 ? -9.727 -0.159 13.780 1.00 94.81 79 GLU A N 1
ATOM 606 C CA . GLU A 1 79 ? -10.122 1.147 14.316 1.00 94.81 79 GLU A CA 1
ATOM 607 C C . GLU A 1 79 ? -11.632 1.219 14.561 1.00 94.81 79 GLU A C 1
ATOM 609 O O . GLU A 1 79 ? -12.047 1.516 15.679 1.00 94.81 79 GLU A O 1
ATOM 614 N N . ALA A 1 80 ? -12.448 0.833 13.573 1.00 95.50 80 ALA A N 1
ATOM 615 C CA . ALA A 1 80 ? -13.904 0.846 13.690 1.00 95.50 80 ALA A CA 1
ATOM 616 C C . ALA A 1 80 ? -14.423 -0.058 14.822 1.00 95.50 80 ALA A C 1
ATOM 618 O O . ALA A 1 80 ? -15.346 0.316 15.546 1.00 95.50 80 ALA A O 1
ATOM 619 N N . VAL A 1 81 ? -13.837 -1.248 15.00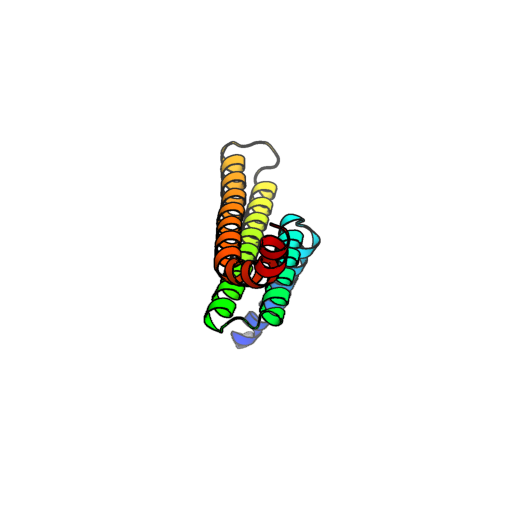0 1.00 96.81 81 VAL A N 1
ATOM 620 C CA . VAL A 1 81 ? -14.209 -2.159 16.096 1.00 96.81 81 VAL A CA 1
ATOM 621 C C . VAL A 1 81 ? -13.776 -1.599 17.450 1.00 96.81 81 VAL A C 1
ATOM 623 O O . VAL A 1 81 ? -14.543 -1.660 18.410 1.00 96.81 81 VAL A O 1
ATOM 626 N N . VAL A 1 82 ? -12.568 -1.045 17.548 1.00 96.00 82 VAL A N 1
ATOM 627 C CA . VAL A 1 82 ? -12.067 -0.461 18.798 1.00 96.00 82 VAL A CA 1
ATOM 628 C C . VAL A 1 82 ? -12.905 0.755 19.201 1.00 96.00 82 VAL A C 1
ATOM 630 O O . VAL A 1 82 ? -13.288 0.851 20.366 1.00 96.00 82 VAL A O 1
ATOM 633 N N . ASP A 1 83 ? -13.254 1.626 18.252 1.00 94.06 83 ASP A N 1
ATOM 634 C CA . ASP A 1 83 ? -14.099 2.805 18.485 1.00 94.06 83 ASP A CA 1
ATOM 635 C C . ASP A 1 83 ? -15.526 2.432 18.895 1.00 94.06 83 ASP A C 1
ATOM 637 O O . ASP A 1 83 ? -16.143 3.122 19.706 1.00 94.06 83 ASP A O 1
ATOM 641 N N . LEU A 1 84 ? -16.040 1.304 18.392 1.00 96.00 84 LEU A N 1
ATOM 642 C CA . LEU A 1 84 ? -17.334 0.768 18.805 1.00 96.00 84 LEU A CA 1
ATOM 643 C C . LEU A 1 84 ? -17.319 0.259 20.256 1.00 96.00 84 LEU A C 1
ATOM 645 O O . LEU A 1 84 ? -18.294 0.441 20.983 1.00 96.00 84 LEU A O 1
ATOM 649 N N . VAL A 1 85 ? -16.245 -0.420 20.670 1.00 94.94 85 VAL A N 1
ATOM 650 C CA . VAL A 1 85 ? -16.179 -1.123 21.966 1.00 94.94 85 VAL A CA 1
ATOM 651 C C . VAL A 1 85 ? -15.648 -0.230 23.089 1.00 94.94 85 VAL A C 1
ATOM 653 O O . VAL A 1 85 ? -15.926 -0.475 24.262 1.00 94.94 85 VAL A O 1
ATOM 656 N N . THR A 1 86 ? -14.857 0.793 22.775 1.00 91.62 86 THR A N 1
ATOM 657 C CA . THR A 1 86 ? -14.139 1.599 23.767 1.00 91.62 86 THR A CA 1
ATOM 658 C C . THR A 1 86 ? -14.241 3.090 23.424 1.00 91.62 86 THR A C 1
ATOM 660 O O . THR A 1 86 ? -13.395 3.631 22.718 1.00 91.62 86 THR A O 1
ATOM 663 N N . PRO A 1 87 ? -15.267 3.784 23.959 1.00 82.38 87 PRO A N 1
ATOM 664 C CA . PRO A 1 87 ? -15.502 5.208 23.690 1.00 82.38 87 PRO A CA 1
ATOM 665 C C . PRO A 1 87 ? -14.474 6.152 24.337 1.00 82.38 87 PRO A C 1
ATOM 667 O O . PRO A 1 87 ? -14.428 7.335 24.012 1.00 82.38 87 PRO A O 1
ATOM 670 N N . GLY A 1 88 ? -13.690 5.655 25.298 1.00 87.50 88 GLY A N 1
ATOM 671 C CA . GLY A 1 88 ? -12.681 6.416 26.037 1.00 87.50 88 GLY A CA 1
ATOM 672 C C . GLY A 1 88 ? -11.290 5.803 25.905 1.00 87.50 88 GLY A C 1
ATOM 673 O O . GLY A 1 88 ? -11.099 4.782 25.258 1.00 87.50 88 GLY A O 1
ATOM 674 N N . PHE A 1 89 ? -10.286 6.406 26.533 1.00 91.19 89 PHE A N 1
ATOM 675 C CA . PHE A 1 89 ? -8.938 5.847 26.487 1.00 91.19 89 PHE A CA 1
ATOM 676 C C . PHE A 1 89 ? -8.863 4.495 27.216 1.00 91.19 89 PHE A C 1
ATOM 678 O O . PHE A 1 89 ? -9.240 4.389 28.382 1.00 91.19 89 PHE A O 1
ATOM 685 N N . HIS A 1 90 ? -8.300 3.482 26.553 1.00 95.50 90 HIS A N 1
ATOM 686 C CA . HIS A 1 90 ? -7.953 2.204 27.169 1.00 95.50 90 HIS A CA 1
ATOM 687 C C . HIS A 1 90 ? -6.563 1.752 26.692 1.00 95.50 90 HIS A C 1
ATOM 689 O O . HIS A 1 90 ? -6.319 1.740 25.481 1.00 95.50 90 HIS A O 1
ATOM 695 N N . PRO A 1 91 ? -5.654 1.318 27.585 1.00 96.00 91 PRO A N 1
ATOM 696 C CA . PRO A 1 91 ? -4.296 0.924 27.198 1.00 96.00 91 PRO A CA 1
ATOM 697 C C . PRO A 1 91 ? -4.249 -0.153 26.103 1.00 96.00 91 PRO A C 1
ATOM 699 O O . PRO A 1 91 ? -3.472 -0.041 25.160 1.00 96.00 91 PRO A O 1
ATOM 702 N N . LEU A 1 92 ? -5.125 -1.162 26.173 1.00 96.38 92 LEU A N 1
ATOM 703 C CA . LEU A 1 92 ? -5.206 -2.201 25.134 1.00 96.38 92 LEU A CA 1
ATOM 704 C C . LEU A 1 92 ? -5.764 -1.680 23.801 1.00 96.38 92 LEU A C 1
ATOM 706 O O . LEU A 1 92 ? -5.323 -2.133 22.750 1.00 96.38 92 LEU A O 1
ATOM 710 N N . ALA A 1 93 ? -6.691 -0.714 23.831 1.00 95.56 93 ALA A N 1
ATOM 711 C CA . ALA A 1 93 ? -7.216 -0.086 22.619 1.00 95.56 93 ALA A CA 1
ATOM 712 C C . ALA A 1 93 ? -6.116 0.707 21.902 1.00 95.56 93 ALA A C 1
ATOM 714 O O . ALA A 1 93 ? -5.991 0.619 20.683 1.00 95.56 93 ALA A O 1
ATOM 715 N N . LYS A 1 94 ? -5.268 1.410 22.669 1.00 96.19 94 LYS A N 1
ATOM 716 C CA . LYS A 1 94 ? -4.069 2.069 22.140 1.00 96.19 94 LYS A CA 1
ATOM 717 C C . LYS A 1 94 ? -3.144 1.060 21.457 1.00 96.19 94 LYS A C 1
ATOM 719 O O . LYS A 1 94 ? -2.786 1.267 20.308 1.00 96.19 94 LYS A O 1
ATOM 724 N N . ILE A 1 95 ? -2.808 -0.047 22.125 1.00 97.56 95 ILE A N 1
ATOM 725 C CA . ILE A 1 95 ? -1.932 -1.081 21.547 1.00 97.56 95 ILE A CA 1
ATOM 726 C C . ILE A 1 95 ? -2.525 -1.652 20.253 1.00 97.56 95 ILE A C 1
ATOM 728 O O . ILE A 1 95 ? -1.807 -1.784 19.268 1.00 97.56 95 ILE A O 1
ATOM 732 N N . ALA A 1 96 ? -3.825 -1.963 20.231 1.00 97.06 96 ALA A N 1
ATOM 733 C CA . ALA A 1 96 ? -4.483 -2.500 19.041 1.00 97.06 96 ALA A CA 1
ATOM 734 C C . ALA A 1 96 ? -4.389 -1.538 17.845 1.00 97.06 96 ALA A C 1
ATOM 736 O O . ALA A 1 96 ? -3.998 -1.960 16.757 1.00 97.06 96 ALA A O 1
ATOM 737 N N . LYS A 1 97 ? -4.688 -0.250 18.060 1.00 96.06 97 LYS A N 1
ATOM 738 C CA . LYS A 1 97 ? -4.583 0.784 17.020 1.00 96.06 97 LYS A CA 1
ATOM 739 C C . LYS A 1 97 ? -3.138 1.013 16.575 1.00 96.06 97 LYS A C 1
ATOM 741 O O . LYS A 1 97 ? -2.870 1.041 15.379 1.00 96.06 97 LYS A O 1
ATOM 746 N N . ASP A 1 98 ? -2.199 1.099 17.516 1.00 97.81 98 ASP A N 1
ATOM 747 C CA . ASP A 1 98 ? -0.779 1.314 17.214 1.00 97.81 98 ASP A CA 1
ATOM 748 C C . ASP A 1 98 ? -0.196 0.160 16.380 1.00 97.81 98 ASP A C 1
ATOM 750 O O . ASP A 1 98 ? 0.537 0.391 15.421 1.00 97.81 98 ASP A O 1
ATOM 754 N N . VAL A 1 99 ? -0.532 -1.091 16.714 1.00 98.19 99 VAL A N 1
ATOM 755 C CA . VAL A 1 99 ? -0.076 -2.274 15.964 1.00 98.19 99 VAL A CA 1
ATOM 756 C C . VAL A 1 99 ? -0.705 -2.324 14.571 1.00 98.19 99 VAL A C 1
ATOM 758 O O . VAL A 1 99 ? -0.022 -2.664 13.600 1.00 98.19 99 VAL A O 1
ATOM 761 N N . ALA A 1 100 ? -1.985 -1.971 14.453 1.00 97.38 100 ALA A N 1
ATOM 762 C CA . ALA A 1 100 ? -2.674 -1.921 13.170 1.00 97.38 100 ALA A CA 1
ATOM 763 C C . ALA A 1 100 ? -2.036 -0.872 12.237 1.00 97.38 100 ALA A C 1
ATOM 765 O O . ALA A 1 100 ? -1.622 -1.215 11.126 1.00 97.38 100 ALA A O 1
ATOM 766 N N . ALA A 1 101 ? -1.804 0.347 12.731 1.00 97.12 101 ALA A N 1
ATOM 767 C CA . ALA A 1 101 ? -1.110 1.400 11.992 1.00 97.12 101 ALA A CA 1
ATOM 768 C C . ALA A 1 101 ? 0.350 1.023 11.672 1.00 97.12 101 ALA A C 1
ATOM 770 O O . ALA A 1 101 ? 0.833 1.236 10.557 1.00 97.12 101 ALA A O 1
ATOM 771 N N . GLY A 1 102 ? 1.057 0.395 12.617 1.00 98.06 102 GLY A N 1
ATOM 772 C CA . GLY A 1 102 ? 2.418 -0.104 12.408 1.00 98.06 102 GLY A CA 1
ATOM 773 C C . GLY A 1 102 ? 2.508 -1.173 11.313 1.00 98.06 102 GLY A C 1
ATOM 774 O O . GLY A 1 102 ? 3.494 -1.228 10.578 1.00 98.06 102 GLY A O 1
ATOM 775 N N . THR A 1 103 ? 1.462 -1.984 11.144 1.00 98.06 103 THR A N 1
ATOM 776 C CA . THR A 1 103 ? 1.382 -2.983 10.068 1.00 98.06 103 THR A CA 1
ATOM 777 C C . THR A 1 103 ? 1.267 -2.313 8.698 1.00 98.06 103 THR A C 1
ATOM 779 O O . THR A 1 103 ? 1.974 -2.708 7.768 1.00 98.06 103 THR A O 1
ATOM 782 N N . VAL A 1 104 ? 0.454 -1.256 8.576 1.00 97.69 104 VAL A N 1
ATOM 783 C CA . VAL A 1 104 ? 0.390 -0.438 7.351 1.00 97.69 104 VAL A CA 1
ATOM 784 C C . VAL A 1 104 ? 1.772 0.124 7.027 1.00 97.69 104 VAL A C 1
ATOM 786 O O . VAL A 1 104 ? 2.261 -0.065 5.912 1.00 97.69 104 VAL A O 1
ATOM 789 N N . LEU A 1 105 ? 2.452 0.718 8.015 1.00 97.62 105 LEU A N 1
ATOM 790 C CA . LEU A 1 105 ? 3.797 1.268 7.837 1.00 97.62 105 LEU A CA 1
ATOM 791 C C . LEU A 1 105 ? 4.791 0.215 7.330 1.00 97.62 105 LEU A C 1
ATOM 793 O O . LEU A 1 105 ? 5.543 0.482 6.394 1.00 97.62 105 LEU A O 1
ATOM 797 N N . LEU A 1 106 ? 4.774 -0.991 7.902 1.00 98.44 106 LEU A N 1
ATOM 798 C CA . LEU A 1 106 ? 5.651 -2.081 7.475 1.00 98.44 106 LEU A CA 1
ATOM 799 C C . LEU A 1 106 ? 5.412 -2.458 6.007 1.00 98.44 106 LEU A C 1
ATOM 801 O O . LEU A 1 106 ? 6.366 -2.594 5.237 1.00 98.44 106 LEU A O 1
ATOM 805 N N . THR A 1 107 ? 4.148 -2.583 5.595 1.00 98.19 107 THR A N 1
ATOM 806 C CA . THR A 1 107 ? 3.819 -2.873 4.190 1.00 98.19 107 THR A CA 1
ATOM 807 C C . THR A 1 107 ? 4.209 -1.729 3.254 1.00 98.19 107 THR A C 1
ATOM 809 O O . THR A 1 107 ? 4.713 -1.987 2.161 1.00 98.19 107 THR A O 1
ATOM 812 N N . ALA A 1 108 ? 4.058 -0.474 3.687 1.00 97.69 108 ALA A N 1
ATOM 813 C CA . ALA A 1 108 ? 4.447 0.700 2.912 1.00 97.69 108 ALA A CA 1
ATOM 814 C C . ALA A 1 108 ? 5.969 0.776 2.710 1.00 97.69 108 ALA A C 1
ATOM 816 O O . ALA A 1 108 ? 6.424 1.038 1.599 1.00 97.69 108 ALA A O 1
ATOM 817 N N . ILE A 1 109 ? 6.765 0.472 3.741 1.00 98.38 109 ILE A N 1
ATOM 818 C CA . ILE A 1 109 ? 8.228 0.363 3.620 1.00 98.38 109 ILE A CA 1
ATOM 819 C C . ILE A 1 109 ? 8.594 -0.730 2.611 1.00 98.38 109 ILE A C 1
ATOM 821 O O . ILE A 1 109 ? 9.415 -0.496 1.724 1.00 98.38 109 ILE A O 1
ATOM 825 N N . GLY A 1 110 ? 7.950 -1.899 2.689 1.00 98.44 110 GLY A N 1
ATOM 826 C CA . GLY A 1 110 ? 8.133 -2.970 1.707 1.00 98.44 110 GLY A CA 1
ATOM 827 C C . GLY A 1 110 ? 7.820 -2.519 0.275 1.00 98.44 110 GLY A C 1
ATOM 828 O O . GLY A 1 110 ? 8.603 -2.781 -0.637 1.00 98.44 110 GLY A O 1
ATOM 829 N N . ALA A 1 111 ? 6.728 -1.774 0.080 1.00 98.19 111 ALA A N 1
ATOM 830 C CA . ALA A 1 111 ? 6.361 -1.192 -1.212 1.00 98.19 111 ALA A CA 1
ATOM 831 C C . ALA A 1 111 ? 7.411 -0.221 -1.750 1.00 98.19 111 ALA A C 1
ATOM 833 O O . ALA A 1 111 ? 7.738 -0.276 -2.935 1.00 98.19 111 ALA A O 1
ATOM 834 N N . VAL A 1 112 ? 7.981 0.624 -0.888 1.00 98.12 112 VAL A N 1
ATOM 835 C CA . VAL A 1 112 ? 9.074 1.526 -1.268 1.00 98.12 112 VAL A CA 1
ATOM 836 C C . VAL A 1 112 ? 10.302 0.731 -1.701 1.00 98.12 112 VAL A C 1
ATOM 838 O O . VAL A 1 112 ? 10.866 1.026 -2.749 1.00 98.12 112 VAL A O 1
ATOM 841 N N . VAL A 1 113 ? 10.693 -0.307 -0.956 1.00 98.56 113 VAL A N 1
ATOM 842 C CA . VAL A 1 113 ? 11.841 -1.157 -1.316 1.00 98.56 113 VAL A CA 1
ATOM 843 C C . VAL A 1 113 ? 11.632 -1.822 -2.677 1.00 98.56 113 VAL A C 1
ATOM 845 O O . VAL A 1 113 ? 12.514 -1.749 -3.530 1.00 98.56 113 VAL A O 1
ATOM 848 N N . VAL A 1 114 ? 10.457 -2.411 -2.921 1.00 98.38 114 VAL A N 1
ATOM 849 C CA . VAL A 1 114 ? 10.117 -2.997 -4.230 1.00 98.38 114 VAL A CA 1
ATOM 850 C C . VAL A 1 114 ? 10.157 -1.934 -5.329 1.00 98.38 114 VAL A C 1
ATOM 852 O O . VAL A 1 114 ? 10.768 -2.155 -6.372 1.00 98.38 114 VAL A O 1
ATOM 855 N N . GLY A 1 115 ? 9.567 -0.760 -5.090 1.00 97.62 115 GLY A N 1
ATOM 856 C CA . GLY A 1 115 ? 9.588 0.354 -6.036 1.00 97.62 115 GLY A CA 1
ATOM 857 C C . GLY A 1 115 ? 11.005 0.822 -6.374 1.00 97.62 115 GLY A C 1
ATOM 858 O O . GLY A 1 115 ? 11.301 1.066 -7.539 1.00 97.62 115 GLY A O 1
ATOM 859 N N . LEU A 1 116 ? 11.905 0.887 -5.390 1.00 97.69 116 LEU A N 1
ATOM 860 C CA . LEU A 1 116 ? 13.312 1.215 -5.619 1.00 97.69 116 LEU A CA 1
ATOM 861 C C . LEU A 1 116 ? 14.006 0.141 -6.460 1.00 97.69 116 LEU A C 1
ATOM 863 O O . LEU A 1 116 ? 14.680 0.482 -7.424 1.00 97.69 116 LEU A O 1
ATOM 867 N N . ILE A 1 117 ? 13.809 -1.143 -6.159 1.00 97.88 117 ILE A N 1
ATOM 868 C CA . ILE A 1 117 ? 14.411 -2.239 -6.937 1.00 97.88 117 ILE A CA 1
ATOM 869 C C . ILE A 1 117 ? 13.978 -2.169 -8.409 1.00 97.88 117 ILE A C 1
ATOM 871 O O . ILE A 1 117 ? 14.810 -2.312 -9.301 1.00 97.88 117 ILE A O 1
ATOM 875 N N . VAL A 1 118 ? 12.694 -1.902 -8.660 1.00 97.50 118 VAL A N 1
ATOM 876 C CA . VAL A 1 118 ? 12.123 -1.852 -10.014 1.00 97.50 118 VAL A CA 1
ATOM 877 C C . VAL A 1 118 ? 12.515 -0.565 -10.751 1.00 97.50 118 VAL A C 1
ATOM 879 O O . VAL A 1 118 ? 12.918 -0.602 -11.914 1.00 97.50 118 VAL A O 1
ATOM 882 N N . PHE A 1 119 ? 12.393 0.604 -10.121 1.00 97.06 119 PHE A N 1
ATOM 883 C CA . PHE A 1 119 ? 12.489 1.884 -10.833 1.00 97.06 119 PHE A CA 1
ATOM 884 C C . PHE A 1 119 ? 13.846 2.575 -10.719 1.00 97.06 119 PHE A C 1
ATOM 886 O O . PHE A 1 119 ? 14.217 3.304 -11.640 1.00 97.06 119 PHE A O 1
ATOM 893 N N . LEU A 1 120 ? 14.619 2.350 -9.653 1.00 95.50 120 LEU A N 1
ATOM 894 C CA . LEU A 1 120 ? 15.871 3.080 -9.425 1.00 95.50 120 LEU A CA 1
ATOM 895 C C . LEU A 1 120 ? 16.910 2.879 -10.544 1.00 95.50 120 LEU A C 1
ATOM 897 O O . LEU A 1 120 ? 17.447 3.889 -11.004 1.00 95.50 120 LEU A O 1
ATOM 901 N N . PRO A 1 121 ? 17.166 1.656 -11.062 1.00 94.31 121 PRO A N 1
ATOM 902 C CA . PRO A 1 121 ? 18.134 1.468 -12.148 1.00 94.31 121 PRO A CA 1
ATOM 903 C C . PRO A 1 121 ? 17.747 2.229 -13.421 1.00 94.31 121 PRO A C 1
ATOM 905 O O . PRO A 1 121 ? 18.597 2.758 -14.134 1.00 94.31 121 PRO A O 1
ATOM 908 N N . ARG A 1 122 ? 16.442 2.317 -13.692 1.00 94.00 122 ARG A N 1
ATOM 909 C CA . ARG A 1 122 ? 15.888 2.940 -14.896 1.00 94.00 122 ARG A CA 1
ATOM 910 C C . ARG A 1 122 ? 15.894 4.460 -14.805 1.00 94.00 122 ARG A C 1
ATOM 912 O O . ARG A 1 122 ? 16.276 5.137 -15.755 1.00 94.00 122 ARG A O 1
ATOM 919 N N . LEU A 1 123 ? 15.524 4.991 -13.641 1.00 93.12 123 LEU A N 1
ATOM 920 C CA . LEU A 1 123 ? 15.610 6.419 -13.344 1.00 93.12 123 LEU A CA 1
ATOM 921 C C . LEU A 1 123 ? 17.062 6.898 -13.385 1.00 93.12 123 LEU A C 1
ATOM 923 O O . LEU A 1 123 ? 17.339 7.950 -13.956 1.00 93.12 123 LEU A O 1
ATOM 927 N N . TRP A 1 124 ? 17.994 6.103 -12.851 1.00 92.44 124 TRP A N 1
ATOM 928 C CA . TRP A 1 124 ? 19.418 6.400 -12.950 1.00 92.44 124 TRP A CA 1
ATOM 929 C C . TRP A 1 124 ? 19.901 6.404 -14.401 1.00 92.44 124 TRP A C 1
ATOM 931 O O . TRP A 1 124 ? 20.562 7.352 -14.808 1.00 92.44 124 TRP A O 1
ATOM 941 N N . ALA A 1 125 ? 19.521 5.409 -15.207 1.00 92.06 125 ALA A N 1
ATOM 942 C CA . ALA A 1 125 ? 19.889 5.365 -16.622 1.00 92.06 125 ALA A CA 1
ATOM 943 C C . ALA A 1 125 ? 19.381 6.588 -17.412 1.00 92.06 125 ALA A C 1
ATOM 945 O O . ALA A 1 125 ? 20.089 7.086 -18.285 1.00 92.06 125 ALA A O 1
ATOM 946 N N . LEU A 1 126 ? 18.191 7.106 -17.083 1.00 91.06 126 LEU A N 1
ATOM 947 C CA . LEU A 1 126 ? 17.669 8.344 -17.674 1.00 91.06 126 LEU A CA 1
ATOM 948 C C . LEU A 1 126 ? 18.401 9.605 -17.190 1.00 91.06 126 LEU A C 1
ATOM 950 O O . LEU A 1 126 ? 18.590 10.536 -17.972 1.00 91.06 126 LEU A O 1
ATOM 954 N N . ALA A 1 127 ? 18.787 9.663 -15.914 1.00 89.75 127 ALA A N 1
ATOM 955 C CA . ALA A 1 127 ? 19.396 10.847 -15.305 1.00 89.75 127 ALA A CA 1
ATOM 956 C C . ALA A 1 127 ? 20.913 10.945 -15.543 1.00 89.75 127 ALA A C 1
ATOM 958 O O . ALA A 1 127 ? 21.446 12.047 -15.670 1.00 89.75 127 ALA A O 1
ATOM 959 N N . ALA A 1 128 ? 21.610 9.810 -15.629 1.00 89.12 128 ALA A N 1
ATOM 960 C CA . ALA A 1 128 ? 23.068 9.733 -15.705 1.00 89.12 128 ALA A CA 1
ATOM 961 C C . ALA A 1 128 ? 23.701 10.589 -16.822 1.00 89.12 128 ALA A C 1
ATOM 963 O O . ALA A 1 128 ? 24.702 11.243 -16.529 1.00 89.12 128 ALA A O 1
ATOM 964 N N . PRO A 1 129 ? 23.144 10.682 -18.050 1.00 89.75 129 PRO A N 1
ATOM 965 C CA . PRO A 1 129 ? 23.703 11.544 -19.094 1.00 89.75 129 PRO A CA 1
ATOM 966 C C . PRO A 1 129 ? 23.735 13.031 -18.713 1.00 89.75 129 PRO A C 1
ATOM 968 O O . PRO A 1 129 ? 24.677 13.737 -19.057 1.00 89.75 129 PRO A O 1
ATOM 971 N N . TRP A 1 130 ? 22.732 13.503 -17.970 1.00 87.44 130 TRP A N 1
ATOM 972 C CA . TRP A 1 130 ? 22.622 14.899 -17.537 1.00 87.44 130 TRP A CA 1
ATOM 973 C C . TRP A 1 130 ? 23.543 15.208 -16.358 1.00 87.44 130 TRP A C 1
ATOM 975 O O . TRP A 1 130 ? 24.092 16.300 -16.275 1.00 87.44 130 TRP A O 1
ATOM 985 N N . VAL A 1 131 ? 23.726 14.237 -15.460 1.00 83.75 131 VAL A N 1
ATOM 986 C CA . VAL A 1 131 ? 24.602 14.372 -14.288 1.00 83.75 131 VAL A CA 1
ATOM 987 C C . VAL A 1 131 ? 26.072 14.318 -14.701 1.00 83.75 131 VAL A C 1
ATOM 989 O O . VAL A 1 131 ? 26.856 15.161 -14.285 1.00 83.75 131 VAL A O 1
ATOM 992 N N . MET A 1 132 ? 26.441 13.352 -15.543 1.00 80.56 132 MET A N 1
ATOM 993 C CA . MET A 1 132 ? 27.823 13.161 -15.996 1.00 80.56 132 MET A CA 1
ATOM 994 C C . MET A 1 132 ? 28.245 14.181 -17.059 1.00 80.56 132 MET A C 1
ATOM 996 O O . MET A 1 132 ? 29.429 14.447 -17.187 1.00 80.56 132 MET A O 1
ATOM 1000 N N . GLY A 1 133 ? 27.304 14.745 -17.826 1.00 73.75 133 GLY A N 1
ATOM 1001 C CA . GLY A 1 133 ? 27.589 15.819 -18.785 1.00 73.75 133 GLY A CA 1
ATOM 1002 C C . GLY A 1 133 ? 27.722 17.212 -18.156 1.00 73.75 133 GLY A C 1
ATOM 1003 O O . GLY A 1 133 ? 28.107 18.150 -18.848 1.00 73.75 133 GLY A O 1
ATOM 1004 N N . ALA A 1 134 ? 27.382 17.356 -16.871 1.00 60.62 134 ALA A N 1
ATOM 1005 C CA . ALA A 1 134 ? 27.480 18.601 -16.107 1.00 60.62 134 ALA A CA 1
ATOM 1006 C C . ALA A 1 134 ? 28.702 18.653 -15.161 1.00 60.62 134 ALA A C 1
ATOM 1008 O O . ALA A 1 134 ? 28.886 19.662 -14.478 1.00 60.62 134 ALA A O 1
ATOM 1009 N N . LEU A 1 135 ? 29.504 17.581 -15.115 1.00 56.28 135 LEU A N 1
ATOM 1010 C CA . LEU A 1 135 ? 30.771 17.459 -14.381 1.00 56.28 135 LEU A CA 1
ATOM 1011 C C . LEU A 1 135 ? 31.952 17.514 -15.355 1.00 56.28 135 LEU A C 1
ATOM 1013 O O . LEU A 1 135 ? 32.991 18.087 -14.960 1.00 56.28 135 LEU A O 1
#

Sequence (135 aa):
MRRNQTVGWVHRRLRSFPFAFAGIGHLLRTQGNAQIHVAVGSVAIILGFLFNIERGEWLALALTITLVLAAEGVNTAVEAVVDLVTPGFHPLAKIAKDVAAGTVLLTAIGAVVVGLIVFLPRLWALAAPWVMGAL

pLDDT: mean 89.88, std 13.4, range [45.56, 98.56]